Protein AF-A0A259JST4-F1 (afdb_monomer)

Nearest PDB structures (foldseek):
  2df4-assembly1_A  TM=9.604E-01  e=2.687E-01  Staphylococcus aureus
  6c62-assembly1_A  TM=9.726E-01  e=6.966E-01  Pseudomonas sp. ADP
  8s7z-assembly1_B  TM=9.679E-01  e=2.433E+00  metagenome
  8s7z-assembly2_C  TM=9.659E-01  e=2.433E+00  metagenome
  8s7z-assembly2_D  TM=9.497E-01  e=3.087E+00  metagenome

Foldseek 3Di:
DDDLVVVLVCLLVVVDQLLNQLVVVVVVCVVPCVPPVPDPDDDSPVLNVCSPDPCCSVPPSRNDDDDDDPVD

Mean predicted aligned error: 2.26 Å

pLDDT: mean 96.73, std 3.94, range [67.19, 98.5]

Solvent-accessible surface area (backbone atoms only — not comparable to full-atom values): 4471 Å² total; per-residue (Å²): 135,89,50,72,69,58,54,33,51,32,22,61,70,64,78,35,53,30,48,60,53,48,50,55,50,52,53,53,45,69,74,43,38,91,78,66,68,80,67,95,74,82,63,67,67,62,52,51,56,56,31,65,38,85,68,32,43,78,41,98,60,15,41,64,85,80,88,78,66,96,87,112

Sequence (72 aa):
MLLARDLALDIQSGRLSPGDLMARCADAIAEREPEIGAFVALDLAAARQQAAAEGVAARPLAGLPFGIKDII

Structure (mmCIF, N/C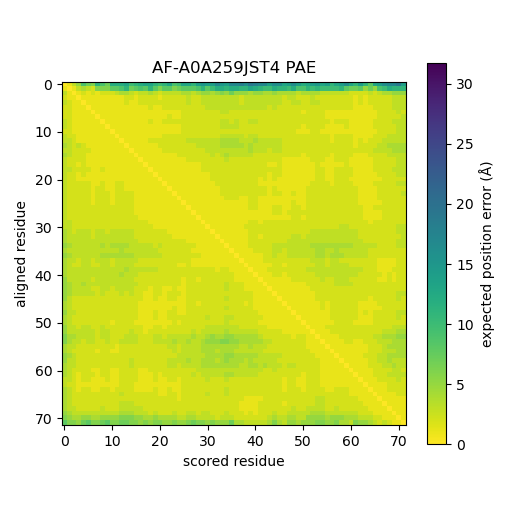A/C/O backbone):
data_AF-A0A259JST4-F1
#
_entry.id   AF-A0A259JST4-F1
#
loop_
_atom_site.group_PDB
_atom_site.id
_atom_site.type_symbol
_atom_site.label_atom_id
_atom_site.label_alt_id
_atom_site.label_comp_id
_atom_site.label_asym_id
_atom_site.label_entity_id
_atom_site.label_seq_id
_atom_site.pdbx_PDB_ins_code
_atom_site.Cartn_x
_atom_site.Cartn_y
_atom_site.Cartn_z
_atom_site.occupancy
_atom_site.B_iso_or_equiv
_atom_site.auth_seq_id
_atom_site.auth_comp_id
_atom_site.auth_asym_id
_atom_site.auth_atom_id
_atom_site.pdbx_PDB_model_num
ATOM 1 N N . MET A 1 1 ? -14.184 1.949 -12.541 1.00 67.19 1 MET A N 1
ATOM 2 C CA . MET A 1 1 ? -13.158 2.911 -12.084 1.00 67.19 1 MET A CA 1
ATOM 3 C C . MET A 1 1 ? -13.325 3.065 -10.581 1.00 67.19 1 MET A C 1
ATOM 5 O O . MET A 1 1 ? -14.454 3.281 -10.163 1.00 67.19 1 MET A O 1
ATOM 9 N N . LEU A 1 2 ? -12.270 2.886 -9.784 1.00 83.62 2 LEU A N 1
ATOM 10 C CA . LEU A 1 2 ? -12.322 3.125 -8.337 1.00 83.62 2 LEU A CA 1
ATOM 11 C C . LEU A 1 2 ? -11.952 4.589 -8.072 1.00 83.62 2 LEU A C 1
ATOM 13 O O . LEU A 1 2 ? -10.925 5.050 -8.565 1.00 83.62 2 LEU A O 1
ATOM 17 N N . LEU A 1 3 ? -12.781 5.321 -7.328 1.00 95.44 3 LEU A N 1
ATOM 18 C CA . LEU A 1 3 ? -12.487 6.695 -6.920 1.00 95.44 3 LEU A CA 1
ATOM 19 C C . LEU A 1 3 ? -11.875 6.705 -5.519 1.00 95.44 3 LEU A C 1
ATOM 21 O O . LEU A 1 3 ? -12.366 6.024 -4.621 1.00 95.44 3 LEU A O 1
ATOM 25 N N . ALA A 1 4 ? -10.851 7.538 -5.307 1.00 96.50 4 ALA A N 1
ATOM 26 C CA . ALA A 1 4 ? -10.194 7.684 -4.005 1.00 96.50 4 ALA A CA 1
ATOM 27 C C . ALA A 1 4 ? -11.189 8.027 -2.881 1.00 96.50 4 ALA A C 1
ATOM 29 O O . ALA A 1 4 ? -11.117 7.460 -1.795 1.00 96.50 4 ALA A O 1
ATOM 30 N N . ARG A 1 5 ? -12.167 8.899 -3.164 1.00 96.75 5 ARG A N 1
ATOM 31 C CA . ARG A 1 5 ? -13.245 9.240 -2.224 1.00 96.75 5 ARG A CA 1
ATOM 32 C C . ARG A 1 5 ? -14.033 8.009 -1.779 1.00 96.75 5 ARG A C 1
ATOM 34 O O . ARG A 1 5 ? -14.286 7.856 -0.590 1.00 96.75 5 ARG A O 1
ATOM 41 N N . ASP A 1 6 ? -14.429 7.157 -2.718 1.00 97.69 6 ASP A N 1
ATOM 42 C CA . ASP A 1 6 ? -15.291 6.014 -2.415 1.00 97.69 6 ASP A CA 1
ATOM 43 C C . ASP A 1 6 ? -14.513 4.948 -1.633 1.00 97.69 6 ASP A C 1
ATOM 45 O O . ASP A 1 6 ? -15.017 4.426 -0.643 1.00 97.69 6 ASP A O 1
ATOM 49 N N . LEU A 1 7 ? -13.237 4.736 -1.976 1.00 98.00 7 LEU A N 1
ATOM 50 C CA . LEU A 1 7 ? -12.327 3.885 -1.205 1.00 98.00 7 LEU A CA 1
ATOM 51 C C . LEU A 1 7 ? -12.124 4.398 0.229 1.00 98.00 7 LEU A C 1
ATOM 53 O O . LEU A 1 7 ? -12.139 3.606 1.167 1.00 98.00 7 LEU A O 1
ATOM 57 N N . ALA A 1 8 ? -11.979 5.713 0.426 1.00 97.88 8 ALA A N 1
ATOM 58 C CA . ALA A 1 8 ? -11.883 6.290 1.768 1.00 97.88 8 ALA A CA 1
ATOM 59 C C . ALA A 1 8 ? -13.172 6.082 2.577 1.00 97.88 8 ALA A C 1
ATOM 61 O O . ALA A 1 8 ? -13.098 5.749 3.758 1.00 97.88 8 ALA A O 1
ATOM 62 N N . LEU A 1 9 ? -14.345 6.237 1.952 1.00 97.38 9 LEU A N 1
ATOM 63 C CA . LEU A 1 9 ? -15.634 5.970 2.598 1.00 97.38 9 LEU A CA 1
ATOM 64 C C . LEU A 1 9 ? -15.789 4.488 2.963 1.00 97.38 9 LEU A C 1
ATOM 66 O O . LEU A 1 9 ? -16.272 4.170 4.050 1.00 97.38 9 LEU A O 1
ATOM 70 N N . ASP A 1 10 ? -15.358 3.581 2.086 1.00 98.19 10 ASP A N 1
ATOM 71 C CA . ASP A 1 10 ? -15.354 2.146 2.365 1.00 98.19 10 ASP A CA 1
ATOM 72 C C . ASP A 1 10 ? -14.434 1.814 3.543 1.00 98.19 10 ASP A C 1
ATOM 74 O O . ASP A 1 10 ? -14.857 1.079 4.439 1.00 98.19 10 ASP A O 1
ATOM 78 N N . ILE A 1 11 ? -13.243 2.422 3.609 1.00 98.25 11 ILE A N 1
ATOM 79 C CA . ILE A 1 11 ? -12.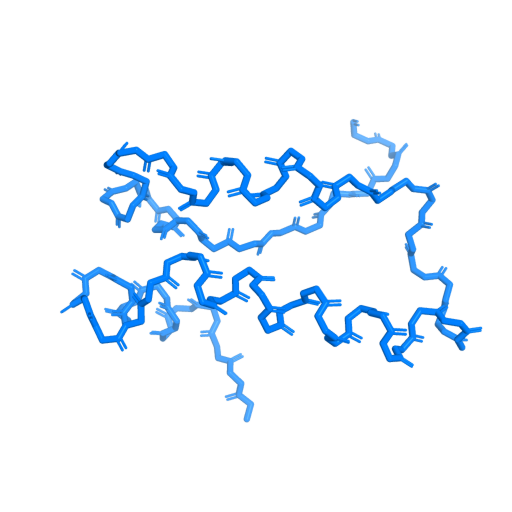320 2.235 4.732 1.00 98.25 11 ILE A CA 1
ATOM 80 C C . ILE A 1 11 ? -12.883 2.782 6.043 1.00 98.25 11 ILE A C 1
ATOM 82 O O . ILE A 1 11 ? -12.903 2.077 7.049 1.00 98.25 11 ILE A O 1
ATOM 86 N N . GLN A 1 12 ? -13.402 4.009 6.037 1.00 97.06 12 GLN A N 1
ATOM 87 C CA . GLN A 1 12 ? -14.008 4.619 7.226 1.00 97.06 12 GLN A CA 1
ATOM 88 C C . GLN A 1 12 ? -15.211 3.818 7.736 1.00 97.06 12 GLN A C 1
ATOM 90 O O . GLN A 1 12 ? -15.454 3.759 8.938 1.00 97.06 12 GLN A O 1
ATOM 95 N N . SER A 1 13 ? -15.956 3.183 6.829 1.00 96.88 13 SER A N 1
ATOM 96 C CA . SER A 1 13 ? -17.087 2.320 7.179 1.00 96.88 13 SER A CA 1
ATOM 97 C C . SER A 1 13 ? -16.696 0.898 7.602 1.00 96.88 13 SER A C 1
ATOM 99 O O . SER A 1 13 ? -17.569 0.131 8.005 1.00 96.88 13 SER A O 1
ATOM 101 N N . GLY A 1 14 ? -15.421 0.518 7.472 1.00 97.00 14 GLY A N 1
ATOM 102 C CA . GLY A 1 14 ? -14.929 -0.834 7.748 1.00 97.00 14 GLY A CA 1
ATOM 103 C C . GLY A 1 14 ? -15.266 -1.881 6.679 1.00 97.00 14 GLY A C 1
ATOM 104 O O . GLY A 1 14 ? -14.990 -3.059 6.885 1.00 97.00 14 GLY A O 1
ATOM 105 N N . ARG A 1 15 ? -15.836 -1.488 5.529 1.00 97.88 15 ARG A N 1
ATOM 106 C CA . ARG A 1 15 ? -16.078 -2.393 4.383 1.00 97.88 15 ARG A CA 1
ATOM 107 C C . ARG A 1 15 ? -14.792 -2.814 3.671 1.00 97.88 15 ARG A C 1
ATOM 109 O O . ARG A 1 15 ? -14.785 -3.811 2.954 1.00 97.88 15 ARG A O 1
ATOM 116 N N . LEU A 1 16 ? -13.730 -2.037 3.844 1.00 98.00 16 LEU A N 1
ATOM 117 C CA . LEU A 1 16 ? -12.406 -2.261 3.281 1.00 98.00 16 LEU A CA 1
ATOM 118 C C . LEU A 1 16 ? -11.375 -1.930 4.360 1.00 98.00 16 LEU A C 1
ATOM 120 O O . LEU A 1 16 ? -11.535 -0.934 5.056 1.00 98.00 16 LEU A O 1
ATOM 124 N N . SER A 1 17 ? -10.312 -2.717 4.515 1.00 98.00 17 SER A N 1
ATOM 125 C CA . SER A 1 17 ? -9.200 -2.293 5.371 1.00 98.00 17 SER A CA 1
AT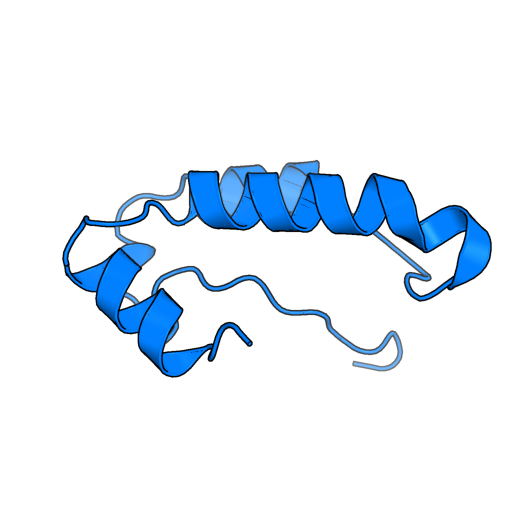OM 126 C C . SER A 1 17 ? -8.139 -1.532 4.555 1.00 98.00 17 SER A C 1
ATOM 128 O O . SER A 1 17 ? -7.962 -1.811 3.363 1.00 98.00 17 SER A O 1
ATOM 130 N N . PRO A 1 18 ? -7.388 -0.592 5.165 1.00 98.25 18 PRO A N 1
ATOM 131 C CA . PRO A 1 18 ? -6.233 0.027 4.510 1.00 98.25 18 PRO A CA 1
ATOM 132 C C . PRO A 1 18 ? -5.216 -1.019 4.030 1.00 98.25 18 PRO A C 1
ATOM 134 O O . PRO A 1 18 ? -4.655 -0.888 2.945 1.00 98.25 18 PRO A O 1
ATOM 137 N N . GLY A 1 19 ? -5.019 -2.085 4.815 1.00 98.06 19 GLY A N 1
ATOM 138 C CA . GLY A 1 19 ? -4.147 -3.206 4.469 1.00 98.06 19 GLY A CA 1
ATOM 139 C C . GLY A 1 19 ? -4.596 -3.945 3.208 1.00 98.06 19 GLY A C 1
ATOM 140 O O . GLY A 1 19 ? -3.773 -4.187 2.327 1.00 98.06 19 GLY A O 1
ATOM 141 N N . ASP A 1 20 ? -5.895 -4.228 3.070 1.00 97.94 20 ASP A N 1
ATOM 142 C CA . ASP A 1 20 ? -6.445 -4.879 1.872 1.00 97.94 20 ASP A CA 1
ATOM 143 C C . ASP A 1 20 ? -6.271 -4.004 0.629 1.00 97.94 20 ASP A C 1
ATOM 145 O O . ASP A 1 20 ? -5.916 -4.501 -0.442 1.00 97.94 20 ASP A O 1
ATOM 149 N N . LEU A 1 21 ? -6.505 -2.692 0.753 1.00 97.69 21 LEU A N 1
ATOM 150 C CA . LEU A 1 21 ? -6.284 -1.764 -0.354 1.00 97.69 21 LEU A CA 1
ATOM 151 C C . LEU A 1 21 ? -4.799 -1.687 -0.730 1.00 97.69 21 LEU A C 1
ATOM 153 O O . LEU A 1 21 ? -4.465 -1.705 -1.914 1.00 97.69 21 LEU A O 1
ATOM 157 N N . MET A 1 22 ? -3.904 -1.647 0.259 1.00 97.75 22 MET A N 1
ATOM 158 C CA . MET A 1 22 ? -2.460 -1.647 0.032 1.00 97.75 22 MET A CA 1
ATOM 159 C C . MET A 1 22 ? -1.992 -2.935 -0.659 1.00 97.75 22 MET A C 1
ATOM 161 O O . MET A 1 22 ? -1.171 -2.870 -1.571 1.00 97.75 22 MET A O 1
ATOM 165 N N . ALA A 1 23 ? -2.535 -4.097 -0.283 1.00 98.00 23 ALA A N 1
ATOM 166 C CA . ALA A 1 23 ? -2.248 -5.363 -0.957 1.00 98.00 23 ALA A CA 1
ATOM 167 C C . ALA A 1 23 ? -2.664 -5.318 -2.437 1.00 98.00 23 ALA A C 1
ATOM 169 O O . ALA A 1 23 ? -1.838 -5.584 -3.304 1.00 98.00 23 ALA A O 1
ATOM 170 N N . ARG A 1 24 ? -3.886 -4.851 -2.734 1.00 97.19 24 ARG A N 1
ATOM 171 C CA . ARG A 1 24 ? -4.371 -4.692 -4.120 1.00 97.19 24 ARG A CA 1
ATOM 172 C C . ARG A 1 24 ? -3.484 -3.761 -4.948 1.00 97.19 24 ARG A C 1
ATOM 174 O O . ARG A 1 24 ? -3.215 -4.043 -6.111 1.00 97.19 24 ARG A O 1
ATOM 181 N N . CYS A 1 25 ? -3.028 -2.654 -4.363 1.00 97.38 25 CYS A N 1
ATOM 1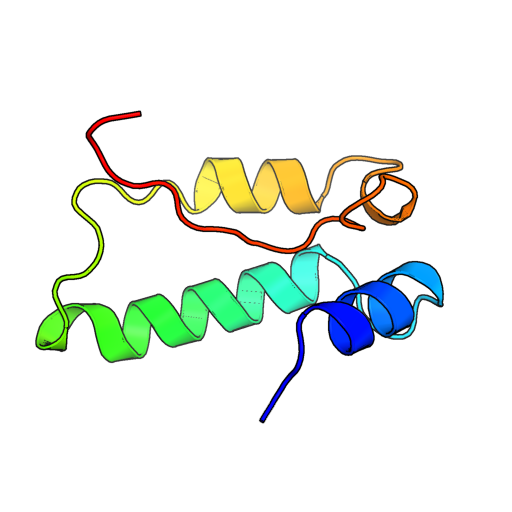82 C CA . CYS A 1 25 ? -2.100 -1.744 -5.033 1.00 97.38 25 CYS A CA 1
ATOM 183 C C . CYS A 1 25 ? -0.733 -2.398 -5.276 1.00 97.38 25 CYS A C 1
ATOM 185 O O . CYS A 1 25 ? -0.171 -2.224 -6.352 1.00 97.38 25 CYS A O 1
ATOM 187 N N . ALA A 1 26 ? -0.204 -3.155 -4.311 1.00 98.00 26 ALA A N 1
ATOM 188 C CA . ALA A 1 26 ? 1.062 -3.866 -4.472 1.00 98.00 26 ALA A CA 1
ATOM 189 C C . ALA A 1 26 ? 0.998 -4.902 -5.606 1.00 98.00 26 ALA A C 1
ATOM 191 O O . ALA A 1 26 ? 1.928 -4.968 -6.406 1.00 98.00 26 ALA A O 1
ATOM 192 N N . ASP A 1 27 ? -0.106 -5.646 -5.709 1.00 98.38 27 ASP A N 1
ATOM 193 C CA . ASP A 1 27 ? -0.322 -6.622 -6.781 1.00 98.38 27 ASP A CA 1
ATOM 194 C C . ASP A 1 27 ? -0.390 -5.933 -8.152 1.00 98.38 27 ASP A C 1
ATOM 196 O O . ASP A 1 27 ? 0.301 -6.336 -9.087 1.00 98.38 27 ASP A O 1
ATOM 200 N N . ALA A 1 28 ? -1.143 -4.832 -8.255 1.00 97.31 28 ALA A N 1
ATOM 201 C CA . ALA A 1 28 ? -1.244 -4.059 -9.493 1.00 97.31 28 ALA A CA 1
ATOM 202 C C . ALA A 1 28 ? 0.102 -3.449 -9.923 1.00 97.31 28 ALA A C 1
ATOM 204 O O . ALA A 1 28 ? 0.410 -3.416 -11.113 1.00 97.31 28 ALA A O 1
ATOM 205 N N . ILE A 1 29 ? 0.915 -2.974 -8.971 1.00 98.19 29 ILE A N 1
ATOM 206 C CA . ILE A 1 29 ? 2.270 -2.486 -9.258 1.00 98.19 29 ILE A CA 1
ATOM 207 C C . ILE A 1 29 ? 3.142 -3.643 -9.749 1.00 98.19 29 ILE A C 1
ATOM 209 O O . ILE A 1 29 ? 3.779 -3.511 -10.786 1.00 98.19 29 ILE A O 1
ATOM 213 N N . ALA A 1 30 ? 3.141 -4.789 -9.062 1.00 98.12 30 ALA A N 1
ATOM 214 C CA . ALA A 1 30 ? 3.952 -5.941 -9.454 1.00 98.12 30 ALA A CA 1
ATOM 215 C C . ALA A 1 30 ? 3.624 -6.446 -10.871 1.00 98.12 30 ALA A C 1
ATOM 217 O O . ALA A 1 30 ? 4.533 -6.810 -11.614 1.00 98.12 30 ALA A O 1
ATOM 218 N N . GLU A 1 31 ? 2.345 -6.432 -11.256 1.00 98.50 31 GLU A N 1
ATOM 219 C CA . GLU A 1 31 ? 1.893 -6.829 -12.594 1.00 98.50 31 GLU A CA 1
ATOM 220 C C . GLU A 1 31 ? 2.328 -5.838 -13.685 1.00 98.50 31 GLU A C 1
ATOM 222 O O . GLU A 1 31 ? 2.680 -6.244 -14.790 1.00 98.50 31 GLU A O 1
ATOM 227 N N . ARG A 1 32 ? 2.296 -4.533 -13.397 1.00 98.31 32 ARG A N 1
ATOM 228 C CA . ARG A 1 32 ? 2.385 -3.477 -14.420 1.00 98.31 32 ARG A CA 1
ATOM 229 C C . ARG A 1 32 ? 3.741 -2.789 -14.503 1.00 98.31 32 ARG A C 1
ATOM 231 O O . ARG A 1 32 ? 4.085 -2.248 -15.553 1.00 98.31 32 ARG A O 1
ATOM 238 N N . GLU A 1 33 ? 4.496 -2.767 -13.414 1.00 98.25 33 GLU A N 1
ATOM 239 C CA . GLU A 1 33 ? 5.745 -2.016 -13.324 1.00 98.25 33 GLU A CA 1
ATOM 240 C C . GLU A 1 33 ? 6.828 -2.453 -14.323 1.00 98.25 33 GLU A C 1
ATOM 242 O O . GLU A 1 33 ? 7.507 -1.563 -14.835 1.00 98.25 33 GLU A O 1
ATOM 247 N N . PRO A 1 34 ? 6.967 -3.744 -14.701 1.00 98.00 34 PRO A N 1
ATOM 248 C CA . PRO A 1 34 ? 7.927 -4.146 -15.733 1.00 98.00 34 PRO A CA 1
ATOM 249 C C . PRO A 1 34 ? 7.719 -3.459 -17.090 1.00 98.00 34 PRO A C 1
ATOM 251 O O . PRO A 1 34 ? 8.667 -3.330 -17.861 1.00 98.00 34 PRO A O 1
ATOM 254 N N . GLU A 1 35 ? 6.490 -3.030 -17.387 1.00 98.50 35 GLU A N 1
ATOM 255 C CA . GLU A 1 35 ? 6.138 -2.355 -18.639 1.00 98.50 35 GLU A CA 1
ATOM 256 C C . GLU A 1 35 ? 6.083 -0.831 -18.492 1.00 98.50 35 GLU A C 1
ATOM 258 O O . GLU A 1 35 ? 6.453 -0.109 -19.416 1.00 98.50 35 GLU A O 1
ATOM 263 N N . ILE A 1 36 ? 5.590 -0.332 -17.352 1.00 98.25 36 ILE A N 1
ATOM 264 C CA . ILE A 1 36 ? 5.367 1.105 -17.141 1.00 98.25 36 ILE A CA 1
ATOM 265 C C . ILE A 1 36 ? 6.644 1.819 -16.684 1.00 98.25 36 ILE A C 1
ATOM 267 O O . ILE A 1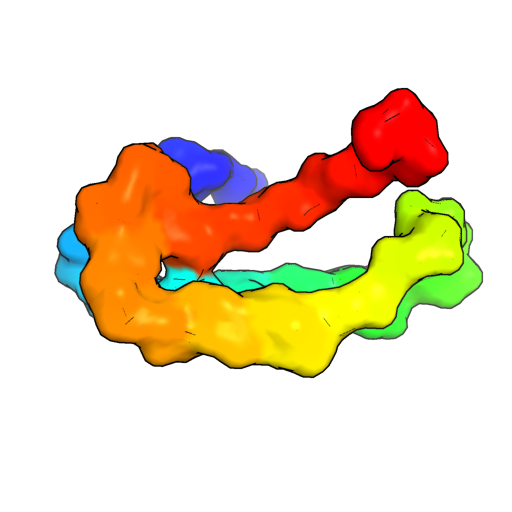 36 ? 6.898 2.932 -17.145 1.00 98.25 36 ILE A O 1
ATOM 271 N N . GLY A 1 37 ? 7.422 1.219 -15.776 1.00 97.75 37 GLY A N 1
ATOM 272 C CA . GLY A 1 37 ? 8.588 1.864 -15.165 1.00 97.75 37 GLY A CA 1
ATOM 273 C C . GLY A 1 37 ? 8.249 3.164 -14.421 1.00 97.75 37 GLY A C 1
ATOM 274 O O . GLY A 1 37 ? 8.908 4.182 -14.635 1.00 97.75 37 GLY A O 1
ATOM 275 N N . ALA A 1 38 ? 7.186 3.170 -13.609 1.00 98.06 38 ALA A N 1
ATOM 276 C CA . ALA A 1 38 ? 6.706 4.359 -12.905 1.00 98.06 38 ALA A CA 1
ATOM 277 C C . ALA A 1 38 ? 7.499 4.711 -11.633 1.00 98.06 38 ALA A C 1
ATOM 279 O O . ALA A 1 38 ? 7.509 5.879 -11.238 1.00 98.06 38 ALA A O 1
ATOM 280 N N . PHE A 1 39 ? 8.119 3.741 -10.958 1.00 98.25 39 PHE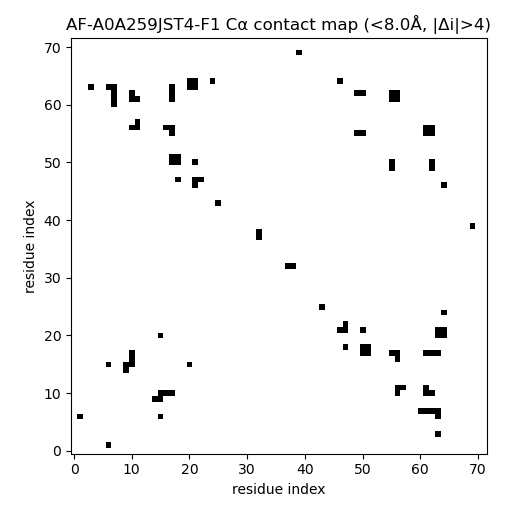 A N 1
ATOM 281 C CA . PHE A 1 39 ? 8.727 3.939 -9.641 1.00 98.25 39 PHE A CA 1
ATOM 282 C C . PHE A 1 39 ? 10.257 3.965 -9.711 1.00 98.25 39 PHE A C 1
ATOM 284 O O . PHE A 1 39 ? 10.903 2.955 -9.968 1.00 98.25 39 PHE A O 1
ATOM 291 N N . VAL A 1 40 ? 10.854 5.111 -9.365 1.00 97.94 40 VAL A N 1
ATOM 292 C CA . VAL A 1 40 ? 12.308 5.221 -9.120 1.00 97.94 40 VAL A CA 1
ATOM 293 C C . VAL A 1 40 ? 12.698 4.530 -7.808 1.00 97.94 40 VAL A C 1
ATOM 295 O O . VAL A 1 40 ? 13.744 3.891 -7.716 1.00 97.94 40 VAL A O 1
ATOM 298 N N . ALA A 1 41 ? 11.838 4.634 -6.793 1.00 97.38 41 ALA A N 1
ATOM 299 C CA . ALA A 1 41 ? 11.968 3.946 -5.517 1.00 97.38 41 ALA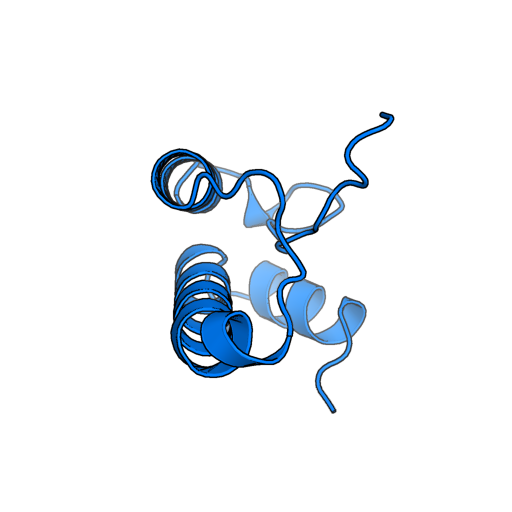 A CA 1
ATOM 300 C C . ALA A 1 41 ? 10.595 3.425 -5.074 1.00 97.38 41 ALA A C 1
ATOM 302 O O . ALA A 1 41 ? 9.595 4.140 -5.157 1.00 97.38 41 ALA A O 1
ATOM 303 N N . LEU A 1 42 ? 10.552 2.182 -4.590 1.00 97.75 42 LEU A N 1
ATOM 304 C CA . LEU A 1 42 ? 9.328 1.521 -4.146 1.00 97.75 42 LEU A CA 1
ATOM 305 C C . LEU A 1 42 ? 9.579 0.763 -2.836 1.00 97.75 42 LEU A C 1
ATOM 307 O O . LEU A 1 42 ? 10.204 -0.295 -2.836 1.00 97.75 42 LEU A O 1
ATOM 311 N N . ASP A 1 43 ? 9.054 1.283 -1.724 1.00 96.81 43 ASP A N 1
ATOM 312 C CA . ASP A 1 43 ? 9.137 0.639 -0.407 1.00 96.81 43 ASP A CA 1
ATOM 313 C C . ASP A 1 43 ? 7.775 0.078 0.029 1.00 96.81 43 ASP A C 1
ATOM 315 O O . ASP A 1 43 ? 7.011 0.680 0.791 1.00 96.81 43 ASP A O 1
ATOM 319 N N . LEU A 1 44 ? 7.458 -1.117 -0.472 1.00 97.00 44 LEU A N 1
ATOM 320 C CA . LEU A 1 44 ? 6.221 -1.811 -0.110 1.00 97.00 44 LEU A CA 1
ATOM 321 C C . LEU A 1 44 ? 6.214 -2.300 1.344 1.00 97.00 44 LEU A C 1
ATOM 323 O O . LEU A 1 44 ? 5.138 -2.545 1.890 1.00 97.00 44 LEU A O 1
ATOM 327 N N . ALA A 1 45 ? 7.376 -2.493 1.971 1.00 97.25 45 ALA A N 1
ATOM 328 C CA . ALA A 1 45 ? 7.440 -2.962 3.350 1.00 97.25 45 ALA A CA 1
ATOM 329 C C . ALA A 1 45 ? 6.983 -1.853 4.306 1.00 97.25 45 ALA A C 1
ATOM 331 O O . ALA A 1 45 ? 6.062 -2.069 5.100 1.00 97.25 45 ALA A 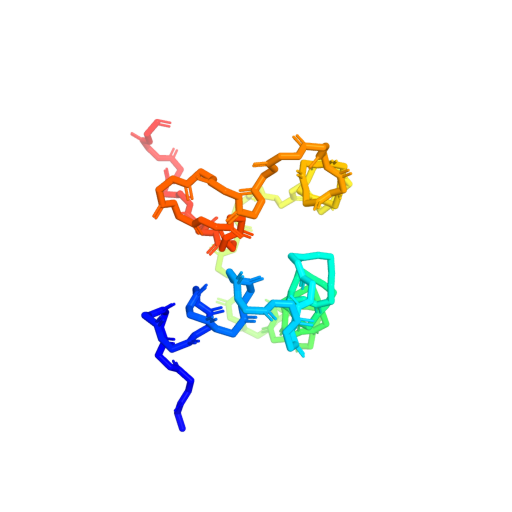O 1
ATOM 332 N N . ALA A 1 46 ? 7.543 -0.650 4.158 1.00 97.19 46 ALA A N 1
ATOM 333 C CA . ALA A 1 46 ? 7.131 0.515 4.932 1.00 97.19 46 ALA A CA 1
ATOM 334 C C . ALA A 1 46 ? 5.658 0.873 4.682 1.00 97.19 46 ALA A C 1
ATOM 336 O O . ALA A 1 46 ? 4.916 1.129 5.633 1.00 97.19 46 ALA A O 1
ATOM 337 N N . ALA A 1 47 ? 5.199 0.825 3.426 1.00 97.44 47 ALA A N 1
ATOM 338 C CA . ALA A 1 47 ? 3.803 1.107 3.089 1.00 97.44 47 ALA A CA 1
ATOM 339 C C . ALA A 1 47 ? 2.825 0.132 3.778 1.00 97.44 47 ALA A C 1
ATOM 341 O O . ALA A 1 47 ? 1.826 0.559 4.361 1.00 97.44 47 ALA A O 1
ATOM 342 N N . ARG A 1 48 ? 3.136 -1.174 3.792 1.00 97.56 48 ARG A N 1
ATOM 343 C CA . ARG A 1 48 ? 2.331 -2.186 4.505 1.00 97.56 48 ARG A CA 1
ATOM 344 C C . ARG A 1 48 ? 2.318 -1.957 6.013 1.00 97.56 48 ARG A C 1
ATOM 346 O O . ARG A 1 48 ? 1.261 -2.062 6.628 1.00 97.56 48 ARG A O 1
ATOM 353 N N . GLN A 1 49 ? 3.462 -1.611 6.604 1.00 97.88 49 GLN A N 1
ATOM 354 C CA . GLN A 1 49 ? 3.539 -1.294 8.030 1.00 97.88 49 GLN A CA 1
ATOM 355 C C . GLN A 1 49 ? 2.656 -0.089 8.387 1.00 97.88 49 GLN A C 1
ATOM 357 O O . GLN A 1 49 ? 1.933 -0.127 9.379 1.00 97.88 49 GLN A O 1
ATOM 362 N N . GLN A 1 50 ? 2.675 0.968 7.571 1.00 97.00 50 GLN A N 1
ATOM 363 C CA . GLN A 1 50 ? 1.848 2.157 7.794 1.00 97.00 50 GLN A CA 1
ATOM 364 C C . GLN A 1 50 ? 0.352 1.875 7.616 1.00 97.00 50 GLN A C 1
ATOM 366 O O . GLN A 1 50 ? -0.460 2.402 8.375 1.00 97.00 50 GLN A O 1
ATOM 371 N N . ALA A 1 51 ? -0.020 1.021 6.660 1.00 97.56 51 ALA A N 1
ATOM 372 C CA . ALA A 1 51 ? -1.405 0.598 6.464 1.00 97.56 51 ALA A CA 1
ATOM 373 C C . ALA A 1 51 ? -1.955 -0.217 7.652 1.00 97.56 51 ALA A C 1
ATOM 375 O O . ALA A 1 51 ? -3.158 -0.203 7.901 1.00 97.56 51 ALA A O 1
ATOM 376 N N . ALA A 1 52 ? -1.082 -0.900 8.399 1.00 96.50 52 ALA A N 1
ATOM 377 C CA . ALA A 1 52 ? -1.439 -1.648 9.604 1.00 96.50 52 ALA A CA 1
ATOM 378 C C . ALA A 1 52 ? -1.470 -0.790 10.885 1.00 96.50 52 ALA A C 1
ATOM 380 O O . ALA A 1 52 ? -1.822 -1.298 11.948 1.00 96.50 52 ALA A O 1
ATOM 381 N N . ALA A 1 53 ? -1.089 0.491 10.817 1.00 96.81 53 ALA A N 1
ATOM 382 C CA . ALA A 1 53 ? -1.025 1.349 11.994 1.00 96.81 53 ALA A CA 1
ATOM 383 C C . ALA A 1 53 ? -2.421 1.628 12.578 1.00 96.81 53 ALA A C 1
ATOM 385 O O . ALA A 1 53 ? -3.369 1.963 11.860 1.00 96.81 53 ALA A O 1
ATOM 386 N N . GLU A 1 54 ? -2.539 1.549 13.904 1.00 96.44 54 GLU A N 1
ATOM 387 C CA . GLU A 1 54 ? -3.793 1.836 14.600 1.00 96.44 54 GLU A CA 1
ATOM 388 C C . GLU A 1 54 ? -4.280 3.267 14.327 1.00 96.44 54 GLU A C 1
ATOM 390 O O . GLU A 1 54 ? -3.507 4.223 14.245 1.00 96.44 54 GLU A O 1
ATOM 395 N N . GLY A 1 55 ? -5.594 3.417 14.152 1.00 95.69 55 GLY A N 1
ATOM 396 C CA . GLY A 1 55 ? -6.226 4.712 13.894 1.00 95.69 55 GLY A CA 1
ATOM 397 C C . GLY A 1 55 ? -5.994 5.289 12.492 1.00 95.69 55 GLY A C 1
ATOM 398 O O . GLY A 1 55 ? -6.558 6.340 12.186 1.00 95.69 55 GLY A O 1
ATOM 399 N N . VAL A 1 56 ? -5.237 4.627 11.603 1.00 96.50 56 VAL A N 1
ATOM 400 C CA . VAL A 1 56 ? -4.971 5.142 10.245 1.00 96.50 56 VAL A CA 1
ATOM 401 C C . VAL A 1 56 ? -6.257 5.358 9.433 1.00 96.50 56 VAL A C 1
ATOM 403 O O . VAL A 1 56 ? -6.373 6.359 8.724 1.00 96.50 56 VAL A O 1
ATOM 406 N N . ALA A 1 57 ? -7.260 4.494 9.620 1.00 97.12 57 ALA A N 1
ATOM 407 C CA . ALA A 1 57 ? -8.574 4.595 8.982 1.00 97.12 57 ALA A CA 1
ATOM 408 C C . ALA A 1 57 ? -9.362 5.857 9.391 1.00 97.12 57 ALA A C 1
ATOM 410 O O . ALA A 1 57 ? -10.193 6.335 8.623 1.00 97.12 57 ALA A O 1
ATOM 411 N N . ALA A 1 58 ? -9.084 6.426 10.570 1.00 96.50 58 ALA A N 1
ATOM 412 C CA . ALA A 1 58 ? -9.739 7.636 11.072 1.00 96.50 58 ALA A CA 1
ATOM 413 C C . ALA A 1 58 ? -9.014 8.936 10.669 1.00 96.50 58 ALA A C 1
ATOM 415 O O . ALA A 1 58 ? -9.507 10.033 10.931 1.00 96.50 58 ALA A O 1
ATOM 416 N N . ARG A 1 59 ? -7.831 8.843 10.044 1.00 96.31 59 ARG A N 1
ATOM 417 C CA . ARG A 1 59 ? -7.085 10.014 9.556 1.00 96.31 59 ARG A CA 1
ATOM 418 C C . ARG A 1 59 ? -7.763 10.602 8.307 1.00 96.31 59 ARG A C 1
ATOM 420 O O . ARG A 1 59 ? -8.517 9.896 7.644 1.00 96.31 59 ARG A O 1
ATOM 427 N N . PRO A 1 60 ? -7.459 11.854 7.909 1.00 96.00 60 PRO A N 1
ATOM 428 C CA . PRO A 1 60 ? -8.158 12.525 6.803 1.00 96.00 60 PRO A CA 1
ATOM 429 C C . PRO A 1 60 ? -8.153 11.779 5.459 1.00 96.00 60 PRO A C 1
ATOM 431 O O . PRO A 1 60 ? -9.095 11.911 4.687 1.00 96.00 60 PRO A O 1
ATOM 434 N N . LEU A 1 61 ? -7.113 10.983 5.187 1.00 96.62 61 LEU A N 1
ATOM 435 C CA . LEU A 1 61 ? -7.014 10.149 3.983 1.00 96.62 61 LEU A CA 1
ATOM 436 C C . LEU A 1 61 ? -7.365 8.677 4.227 1.00 96.62 61 LEU A C 1
ATOM 438 O O . LEU A 1 61 ? -7.165 7.864 3.338 1.00 96.62 61 LEU A O 1
ATOM 442 N N . ALA A 1 62 ? -7.834 8.313 5.420 1.00 97.56 62 ALA A N 1
ATOM 443 C CA . ALA A 1 62 ? -8.265 6.964 5.788 1.00 97.56 62 ALA A CA 1
ATOM 444 C C . ALA A 1 62 ? -7.255 5.829 5.498 1.00 97.56 62 ALA A C 1
ATOM 446 O O . ALA A 1 62 ? -7.641 4.672 5.421 1.00 97.56 62 ALA A O 1
ATOM 447 N N . GLY A 1 63 ? -5.963 6.126 5.322 1.00 97.19 63 GLY A N 1
ATOM 448 C CA . GLY A 1 63 ? -4.965 5.125 4.925 1.00 97.19 63 GLY A CA 1
ATOM 449 C C . GLY A 1 63 ? -4.944 4.7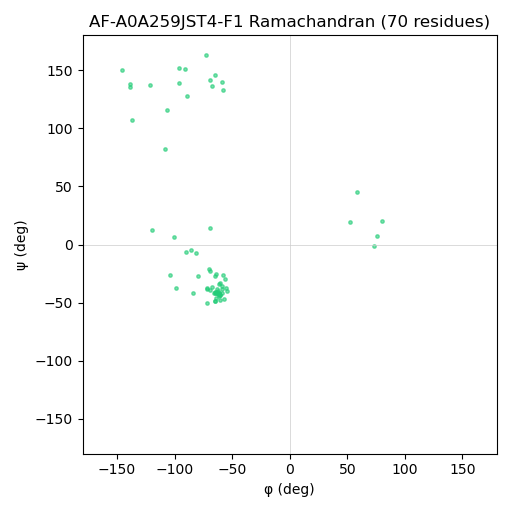89 3.428 1.00 97.19 63 GLY A C 1
ATOM 450 O O . GLY A 1 63 ? -4.432 3.737 3.056 1.00 97.19 63 GLY A O 1
ATOM 451 N N . LEU A 1 64 ? -5.476 5.662 2.565 1.00 97.69 64 LEU A N 1
ATOM 452 C CA . LEU A 1 64 ? -5.323 5.549 1.113 1.00 97.69 64 LEU A CA 1
ATOM 453 C C . LEU A 1 64 ? -3.833 5.544 0.699 1.00 97.69 64 LEU A C 1
ATOM 455 O O . LEU A 1 64 ? -3.090 6.436 1.121 1.00 97.69 64 LEU A O 1
ATOM 459 N N . PRO A 1 65 ? -3.401 4.615 -0.176 1.00 96.81 65 PRO A N 1
ATOM 460 C CA . PRO A 1 65 ? -2.078 4.662 -0.794 1.00 96.81 65 PRO A CA 1
ATOM 461 C C . PRO A 1 65 ? -1.926 5.878 -1.714 1.00 96.81 65 PRO A C 1
ATOM 463 O O . PRO A 1 65 ? -2.869 6.266 -2.406 1.00 96.81 65 PRO A O 1
ATOM 466 N N . PHE A 1 66 ? -0.724 6.446 -1.775 1.00 95.81 66 PHE A N 1
ATOM 467 C CA . PHE A 1 66 ? -0.387 7.520 -2.706 1.00 95.81 66 PHE A CA 1
ATOM 468 C C . PHE A 1 66 ? 1.069 7.404 -3.164 1.00 95.81 66 PHE A C 1
ATOM 470 O O . PHE A 1 66 ? 1.920 6.894 -2.439 1.00 95.81 66 PHE A O 1
ATOM 477 N N . GLY A 1 67 ? 1.340 7.864 -4.385 1.00 96.06 67 GLY A N 1
ATOM 478 C CA . GLY A 1 67 ? 2.693 8.011 -4.917 1.00 96.06 67 GLY A CA 1
ATOM 479 C C . GLY A 1 67 ? 3.195 9.441 -4.741 1.00 96.06 67 GLY A C 1
ATOM 480 O O . GLY A 1 67 ? 2.405 10.387 -4.735 1.00 96.06 67 GLY A O 1
ATOM 481 N N . ILE A 1 68 ? 4.510 9.594 -4.620 1.00 97.25 68 ILE A N 1
ATOM 482 C CA . ILE A 1 68 ? 5.188 10.888 -4.525 1.00 97.25 68 ILE A CA 1
ATOM 483 C C . ILE A 1 68 ? 6.182 10.972 -5.683 1.00 97.25 68 ILE A C 1
ATOM 485 O O . ILE A 1 68 ? 6.863 9.994 -5.987 1.00 97.25 68 ILE A O 1
ATOM 489 N N . LYS A 1 69 ? 6.251 12.129 -6.346 1.00 97.12 69 LYS A N 1
ATOM 490 C CA . LYS A 1 69 ? 7.257 12.375 -7.386 1.00 97.12 69 LYS A CA 1
ATOM 491 C C . LYS A 1 69 ? 8.648 12.476 -6.743 1.00 97.12 69 LYS A C 1
ATOM 493 O O . LYS A 1 69 ? 8.771 13.112 -5.705 1.00 97.12 69 LYS A O 1
ATOM 498 N N . ASP A 1 70 ? 9.685 11.940 -7.382 1.00 97.31 70 ASP A N 1
ATOM 499 C CA . ASP A 1 70 ? 11.067 11.836 -6.860 1.00 97.31 70 ASP A CA 1
ATOM 500 C C . ASP A 1 70 ? 11.843 13.165 -6.712 1.00 97.31 70 ASP A C 1
ATOM 502 O O . ASP A 1 70 ? 13.058 13.172 -6.528 1.00 97.31 70 ASP A O 1
ATOM 506 N N . ILE A 1 71 ? 11.140 14.292 -6.786 1.00 96.62 71 ILE A N 1
ATOM 507 C CA . ILE A 1 71 ? 11.679 15.648 -6.623 1.00 96.62 71 ILE A CA 1
ATOM 508 C C . ILE A 1 71 ? 11.021 16.396 -5.454 1.00 96.62 71 ILE A C 1
ATOM 510 O O . ILE A 1 71 ? 11.125 17.621 -5.379 1.00 96.62 71 ILE A O 1
ATOM 514 N N . ILE A 1 72 ? 10.278 15.675 -4.609 1.00 94.31 72 ILE A N 1
ATOM 515 C CA . ILE A 1 72 ? 9.668 16.171 -3.369 1.00 94.31 72 ILE A CA 1
ATOM 516 C C . ILE A 1 72 ? 10.527 15.752 -2.182 1.00 94.31 72 ILE A C 1
ATOM 518 O O . ILE A 1 72 ? 10.938 14.572 -2.152 1.00 94.31 72 ILE A O 1
#

Radius of gyration: 12.68 Å; Cα contacts (8 Å, |Δi|>4): 53; chains: 1; bounding box: 29×23×33 Å

Secondary structure (DSSP, 8-state):
---HHHHHHHHHTTSS-HHHHHHHHHHHHHHHHHHH---SS--HHHHHHHHTSTTGGGSTTTT------TT-